Protein AF-A0A424P0M4-F1 (afdb_monomer)

Structure (mmCIF, N/CA/C/O backbone):
data_AF-A0A424P0M4-F1
#
_entry.id   AF-A0A424P0M4-F1
#
loop_
_atom_site.group_PDB
_atom_site.id
_atom_site.type_symbol
_atom_site.label_atom_id
_atom_site.label_alt_id
_atom_site.label_comp_id
_atom_site.label_asym_id
_atom_site.label_entity_id
_atom_site.label_seq_id
_atom_site.pdbx_PDB_ins_code
_atom_site.Cartn_x
_atom_site.Cartn_y
_atom_site.Cartn_z
_atom_site.occupancy
_atom_site.B_iso_or_equiv
_atom_site.auth_seq_id
_atom_site.auth_comp_id
_atom_site.auth_asym_id
_atom_site.auth_atom_id
_atom_site.pdbx_PDB_model_num
ATOM 1 N N . THR A 1 1 ? 10.602 -5.044 -0.918 1.00 67.25 1 THR A N 1
ATOM 2 C CA . THR A 1 1 ? 9.310 -4.548 -0.393 1.00 67.25 1 THR A CA 1
ATOM 3 C C . THR A 1 1 ? 8.123 -5.465 -0.683 1.00 67.25 1 THR A C 1
ATOM 5 O O . THR A 1 1 ? 7.245 -5.534 0.163 1.00 67.25 1 THR A O 1
ATOM 8 N N . LEU A 1 2 ? 8.081 -6.213 -1.799 1.00 72.50 2 LEU A N 1
ATOM 9 C CA . LEU A 1 2 ? 6.924 -7.051 -2.182 1.00 72.50 2 LEU A CA 1
ATOM 10 C C . LEU A 1 2 ? 6.450 -8.069 -1.126 1.00 72.50 2 LEU A C 1
ATOM 12 O O . LEU A 1 2 ? 5.259 -8.130 -0.852 1.00 72.50 2 LEU A O 1
ATOM 16 N N . ILE A 1 3 ? 7.351 -8.829 -0.490 1.00 80.88 3 ILE A N 1
ATOM 17 C CA . ILE A 1 3 ? 6.968 -9.771 0.586 1.00 80.88 3 ILE A CA 1
ATOM 18 C C . ILE A 1 3 ? 6.307 -9.023 1.752 1.00 80.88 3 ILE A C 1
ATOM 20 O O . ILE A 1 3 ? 5.265 -9.434 2.254 1.00 80.88 3 ILE A O 1
ATOM 24 N N . LEU A 1 4 ? 6.888 -7.884 2.137 1.00 79.31 4 LEU A N 1
ATOM 25 C CA . LEU A 1 4 ? 6.351 -7.014 3.181 1.00 79.31 4 LEU A CA 1
ATOM 26 C C . LEU A 1 4 ? 4.959 -6.483 2.809 1.00 79.31 4 LEU A C 1
ATOM 28 O O . LEU A 1 4 ? 4.098 -6.388 3.673 1.00 79.31 4 LEU A O 1
ATOM 32 N N . ALA A 1 5 ? 4.723 -6.207 1.523 1.00 78.31 5 ALA A N 1
ATOM 33 C CA . ALA A 1 5 ? 3.423 -5.804 0.994 1.00 78.31 5 ALA A CA 1
ATOM 34 C C . ALA A 1 5 ? 2.366 -6.903 1.159 1.00 78.31 5 ALA A C 1
ATOM 36 O O . ALA A 1 5 ? 1.249 -6.628 1.583 1.00 78.31 5 ALA A O 1
ATOM 37 N N . VAL A 1 6 ? 2.718 -8.156 0.854 1.00 81.44 6 VAL A N 1
ATOM 38 C CA . VAL A 1 6 ? 1.803 -9.299 1.007 1.00 81.44 6 VAL A CA 1
ATOM 39 C C . VAL A 1 6 ? 1.456 -9.513 2.479 1.00 81.44 6 VAL A C 1
ATOM 41 O O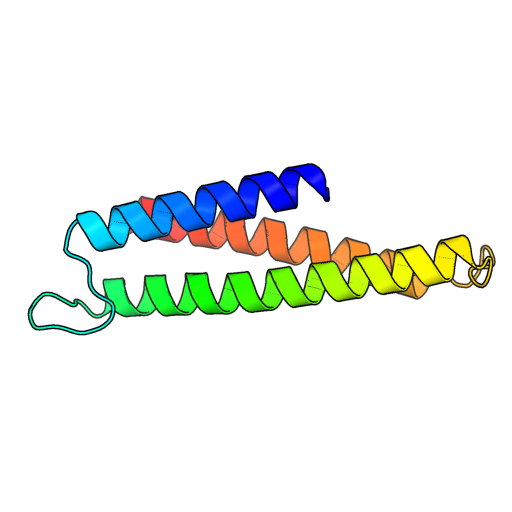 . VAL A 1 6 ? 0.283 -9.651 2.818 1.00 81.44 6 VAL A O 1
ATOM 44 N N . ILE A 1 7 ? 2.460 -9.474 3.362 1.00 87.38 7 ILE A N 1
ATOM 45 C CA . ILE A 1 7 ? 2.251 -9.552 4.816 1.00 87.38 7 ILE A CA 1
ATOM 46 C C . ILE A 1 7 ? 1.337 -8.415 5.280 1.00 87.38 7 ILE A C 1
ATOM 48 O O . ILE A 1 7 ? 0.384 -8.649 6.019 1.00 87.38 7 ILE A O 1
ATOM 52 N N . PHE A 1 8 ? 1.588 -7.197 4.804 1.00 83.69 8 PHE A N 1
ATOM 53 C CA . PHE A 1 8 ? 0.789 -6.024 5.126 1.00 83.69 8 PHE A CA 1
ATOM 54 C C . PHE A 1 8 ? -0.681 -6.179 4.712 1.00 83.69 8 PHE A C 1
ATOM 56 O O . PHE A 1 8 ? -1.566 -5.888 5.512 1.00 83.69 8 PHE A O 1
ATOM 63 N N . ILE A 1 9 ? -0.962 -6.714 3.519 1.00 83.25 9 ILE A N 1
ATOM 64 C CA . ILE A 1 9 ? -2.336 -6.993 3.068 1.00 83.25 9 ILE A CA 1
ATOM 65 C C . ILE A 1 9 ? -3.024 -7.999 3.997 1.00 83.25 9 ILE A C 1
ATOM 67 O O . ILE A 1 9 ? -4.170 -7.784 4.386 1.00 83.25 9 ILE A O 1
ATOM 71 N N . ILE A 1 10 ? -2.335 -9.076 4.387 1.00 86.19 10 ILE A N 1
ATOM 72 C CA . ILE A 1 10 ? -2.892 -10.092 5.296 1.00 86.19 10 ILE A CA 1
ATOM 73 C C . ILE A 1 10 ? -3.216 -9.479 6.663 1.00 86.19 10 ILE A C 1
ATOM 75 O O . ILE A 1 10 ? -4.307 -9.698 7.192 1.00 86.19 10 ILE A O 1
ATOM 79 N N . LEU A 1 11 ? -2.294 -8.686 7.217 1.00 85.19 11 LEU A N 1
ATOM 80 C CA . LEU A 1 11 ? -2.512 -7.968 8.474 1.00 85.19 11 LEU A CA 1
ATOM 81 C C . LEU A 1 11 ? -3.701 -7.012 8.365 1.00 85.19 11 LEU A C 1
ATOM 83 O O . LEU A 1 11 ? -4.527 -6.972 9.275 1.00 85.19 11 LEU A O 1
ATOM 87 N N . GLN A 1 12 ? -3.840 -6.315 7.235 1.00 82.44 12 GLN A N 1
ATOM 88 C CA . GLN A 1 12 ? -4.941 -5.386 7.021 1.00 82.44 12 GLN A CA 1
ATOM 89 C C . GLN A 1 12 ? -6.296 -6.091 6.951 1.00 82.44 12 GLN A C 1
ATOM 91 O O . GLN A 1 12 ? -7.259 -5.647 7.571 1.00 82.44 12 GLN A O 1
ATOM 96 N N . LEU A 1 13 ? -6.366 -7.231 6.257 1.00 82.25 13 LEU A N 1
ATOM 97 C CA . LEU A 1 13 ? -7.573 -8.058 6.208 1.00 82.25 13 LEU A CA 1
ATOM 98 C C . LEU A 1 13 ? -7.945 -8.604 7.592 1.00 82.25 13 LEU A C 1
ATOM 100 O O . LEU A 1 13 ? -9.127 -8.663 7.927 1.00 82.25 13 LEU A O 1
ATOM 104 N N . ASN A 1 14 ? -6.958 -8.987 8.405 1.00 83.50 14 ASN A N 1
ATOM 105 C CA . ASN A 1 14 ? -7.202 -9.438 9.775 1.00 83.50 14 ASN A CA 1
ATOM 106 C C . ASN A 1 14 ? -7.693 -8.300 10.679 1.00 83.50 14 ASN A C 1
ATOM 108 O O . ASN A 1 14 ? -8.682 -8.492 11.382 1.00 83.50 14 ASN A O 1
ATOM 112 N N . GLY A 1 15 ? -7.069 -7.119 10.621 1.00 77.69 15 GLY A N 1
ATOM 113 C CA . GLY A 1 15 ? -7.523 -5.942 11.369 1.00 77.69 15 GLY A CA 1
ATOM 114 C C . GLY A 1 15 ? -8.952 -5.550 10.996 1.00 77.69 15 GLY A C 1
ATOM 115 O O . GLY A 1 15 ? -9.785 -5.313 11.865 1.00 77.69 15 GLY A O 1
ATOM 116 N N . PHE A 1 16 ? -9.284 -5.607 9.707 1.00 76.62 16 PHE A N 1
ATOM 117 C CA . PHE A 1 16 ? -10.634 -5.337 9.220 1.00 76.62 16 PHE A CA 1
ATOM 118 C C . PHE A 1 16 ? 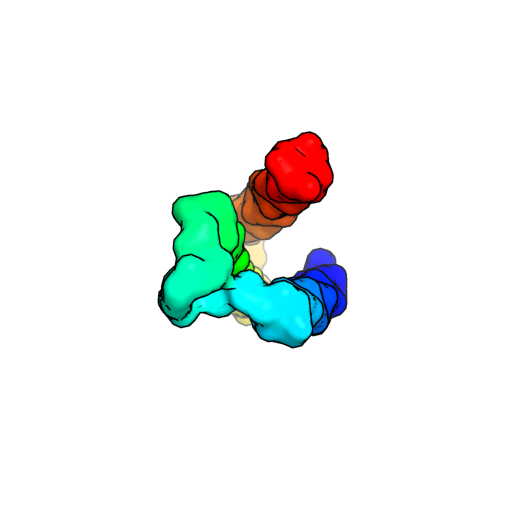-11.669 -6.341 9.736 1.00 76.62 16 PHE A C 1
ATOM 120 O O . PHE A 1 16 ? -12.746 -5.954 10.185 1.00 76.62 16 PHE A O 1
ATOM 127 N N . LYS A 1 17 ? -11.329 -7.638 9.739 1.00 75.81 17 LYS A N 1
ATOM 128 C CA . LYS A 1 17 ? -12.173 -8.675 10.352 1.00 75.81 17 LYS A CA 1
ATOM 129 C C . LYS A 1 17 ? -12.376 -8.423 11.840 1.00 75.81 17 LYS A C 1
ATOM 131 O O . LYS A 1 17 ? -13.474 -8.642 12.334 1.00 75.81 17 LYS A O 1
ATOM 136 N N . GLN A 1 18 ? -11.341 -7.968 12.541 1.00 75.75 18 GLN A N 1
ATOM 137 C CA . GLN A 1 18 ? -11.401 -7.686 13.971 1.00 75.75 18 GLN A CA 1
ATOM 138 C C . GLN A 1 18 ? -12.325 -6.497 14.273 1.00 75.75 18 GLN A C 1
ATOM 140 O O . GLN A 1 18 ? -13.145 -6.603 15.179 1.00 75.75 18 GLN A O 1
ATOM 145 N N . ILE A 1 19 ? -12.271 -5.436 13.458 1.00 72.00 19 ILE A N 1
ATOM 146 C CA . ILE A 1 19 ? -13.188 -4.284 13.531 1.00 72.00 19 ILE A CA 1
ATOM 147 C C . ILE A 1 19 ? -14.640 -4.736 13.301 1.00 72.00 19 ILE A C 1
ATOM 149 O O . ILE A 1 19 ? -15.519 -4.414 14.097 1.00 72.00 19 ILE A O 1
ATOM 153 N N . ILE A 1 20 ? -14.891 -5.559 12.276 1.00 71.88 20 ILE A N 1
ATOM 154 C CA . ILE A 1 20 ? -16.233 -6.106 12.007 1.00 71.88 20 ILE A CA 1
ATOM 155 C C . ILE A 1 20 ? -16.726 -6.966 13.184 1.00 71.88 20 ILE A C 1
ATOM 157 O O . ILE A 1 20 ? -17.874 -6.833 13.603 1.00 71.88 20 ILE A O 1
ATOM 161 N N . ASN A 1 21 ? -15.862 -7.813 13.758 1.00 70.88 21 ASN A N 1
ATOM 162 C CA . ASN A 1 21 ? -16.215 -8.672 14.896 1.00 70.88 21 ASN A CA 1
ATOM 163 C C . ASN A 1 21 ? -16.501 -7.885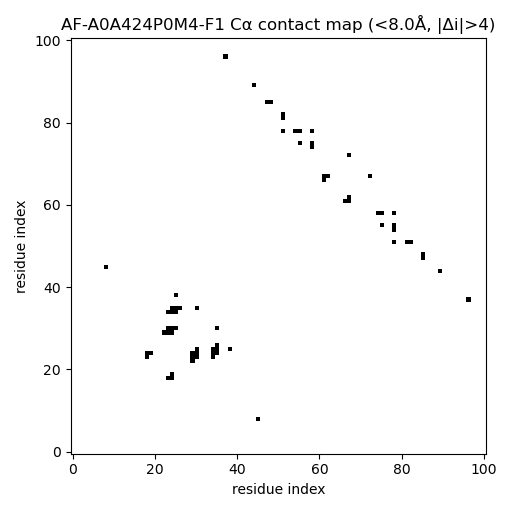 16.186 1.00 70.88 21 ASN A C 1
ATOM 165 O O . ASN A 1 21 ? -17.192 -8.389 17.066 1.00 70.88 21 ASN A O 1
ATOM 169 N N . GLN A 1 22 ? -15.968 -6.669 16.311 1.00 67.62 22 GLN A N 1
ATOM 170 C CA . GLN A 1 22 ? -16.218 -5.766 17.437 1.00 67.62 22 GLN A CA 1
ATOM 171 C C . GLN A 1 22 ? -17.538 -4.984 17.303 1.00 67.62 22 GLN A C 1
ATOM 173 O O . GLN A 1 22 ? -17.853 -4.187 18.179 1.00 67.62 22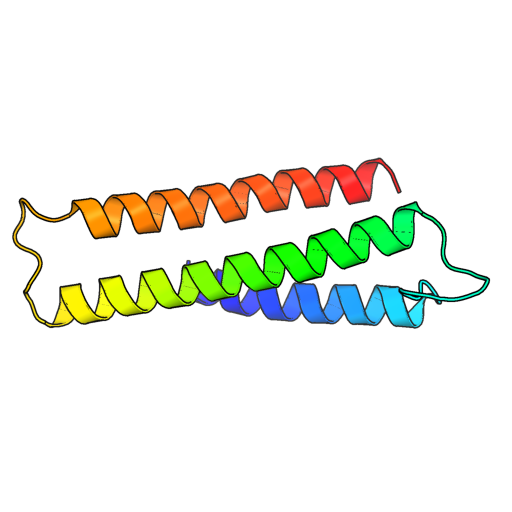 GLN A O 1
ATOM 178 N N . GLY A 1 23 ? -18.324 -5.207 16.241 1.00 63.84 23 GLY A N 1
ATOM 179 C CA . GLY A 1 23 ? -19.606 -4.523 16.023 1.00 63.84 23 GLY A CA 1
ATOM 180 C C . GLY A 1 23 ? -19.477 -3.132 15.392 1.00 63.84 23 GLY A C 1
ATOM 181 O O . GLY A 1 23 ? -20.474 -2.435 15.212 1.00 63.84 23 GLY A O 1
ATOM 182 N N . TYR A 1 24 ? -18.263 -2.738 15.002 1.00 63.16 24 TYR A N 1
ATOM 183 C CA . TYR A 1 24 ? -17.970 -1.489 14.309 1.00 63.16 24 TYR A CA 1
ATOM 184 C C . TYR A 1 24 ? -18.290 -1.617 12.815 1.00 63.16 24 TYR A C 1
ATOM 186 O O . TYR A 1 24 ? -17.418 -1.840 11.973 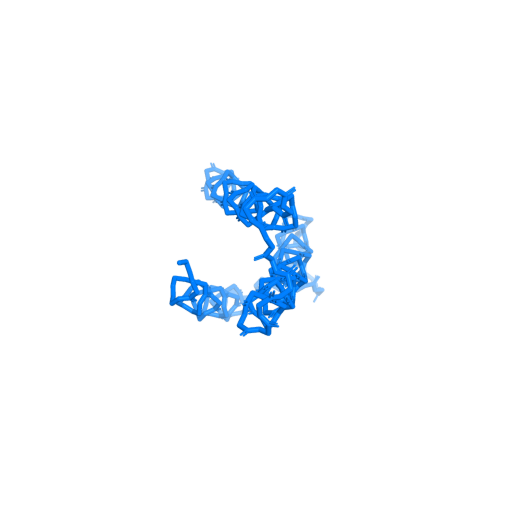1.00 63.16 24 TYR A O 1
ATOM 194 N N . TYR A 1 25 ? -19.577 -1.515 12.484 1.00 60.31 25 TYR A N 1
ATOM 195 C CA . TYR A 1 25 ? -20.058 -1.625 11.109 1.00 60.31 25 TYR A CA 1
ATOM 196 C C . TYR A 1 25 ? -19.836 -0.337 10.304 1.00 60.31 25 TYR A C 1
ATOM 198 O O . TYR A 1 25 ? -19.900 0.773 10.830 1.00 60.31 25 TYR A O 1
ATOM 206 N N . PHE A 1 26 ? -19.628 -0.496 8.992 1.00 50.97 26 PHE A N 1
ATOM 207 C CA . PHE A 1 26 ? -19.531 0.611 8.030 1.00 50.97 26 PHE A CA 1
ATOM 208 C C . PHE A 1 26 ? -20.807 1.470 7.995 1.00 50.97 26 PHE A C 1
ATOM 210 O O . PHE A 1 26 ? -20.730 2.681 7.784 1.00 50.97 26 PHE A O 1
ATOM 217 N N . THR A 1 27 ? -21.960 0.834 8.228 1.00 44.75 27 THR A N 1
ATOM 218 C CA . THR A 1 27 ? -23.300 1.426 8.292 1.00 44.75 27 THR A CA 1
ATOM 219 C C . THR A 1 27 ? -24.152 0.685 9.336 1.00 44.75 27 THR A C 1
ATOM 221 O O . THR A 1 27 ? -24.189 -0.545 9.347 1.00 44.75 27 THR A O 1
ATOM 224 N N . GLY A 1 28 ? -24.839 1.412 10.227 1.00 49.66 28 GLY A N 1
ATOM 225 C CA . GLY A 1 28 ? -25.761 0.835 11.218 1.00 49.66 28 GLY A CA 1
ATOM 226 C C . GLY A 1 28 ? -26.005 1.749 12.432 1.00 49.66 28 GLY A C 1
ATOM 227 O O . GLY A 1 28 ? -25.337 2.769 12.559 1.00 49.66 28 GLY A O 1
ATOM 228 N N . PRO A 1 29 ? -26.931 1.403 13.347 1.00 49.06 29 PRO A N 1
ATOM 229 C CA . PRO A 1 29 ? -27.235 2.210 14.541 1.00 49.06 29 PRO A CA 1
ATOM 230 C C . PRO A 1 29 ? -26.037 2.414 15.487 1.00 49.06 29 PRO A C 1
ATOM 232 O O . PRO A 1 29 ? -26.003 3.387 16.231 1.00 49.06 29 PRO A O 1
ATOM 235 N N . GLU A 1 30 ? -25.050 1.517 15.420 1.00 54.34 30 GLU A N 1
ATOM 236 C CA . GLU A 1 30 ? -23.803 1.523 16.200 1.00 54.34 30 GLU A CA 1
ATOM 237 C C . GLU A 1 30 ? -22.634 2.221 15.459 1.00 54.34 30 GLU A C 1
ATOM 239 O O . GLU A 1 30 ? -21.514 2.278 15.966 1.00 54.34 30 GLU A O 1
ATOM 244 N N . SER A 1 31 ? -22.839 2.735 14.233 1.00 51.47 31 SER A N 1
ATOM 245 C CA . SER A 1 31 ? -21.755 3.355 13.456 1.00 51.47 31 SER A CA 1
ATOM 246 C C . SER A 1 31 ? -21.535 4.807 13.882 1.00 51.47 31 SER A C 1
ATOM 248 O O . SER A 1 31 ? -22.362 5.679 13.609 1.00 51.47 31 SER A O 1
ATOM 250 N N . SER A 1 32 ? -20.394 5.084 14.513 1.00 62.12 32 SER A N 1
ATOM 251 C CA . SER A 1 32 ? -19.941 6.453 14.772 1.00 62.12 32 SER A CA 1
ATOM 252 C C . SER A 1 32 ? -19.226 7.036 13.544 1.00 62.12 32 SER A C 1
ATOM 254 O O . SER A 1 32 ? -18.667 6.302 12.728 1.00 62.12 32 SER A O 1
ATOM 256 N N . ILE A 1 33 ? -19.191 8.367 13.426 1.00 65.69 33 ILE A N 1
ATOM 257 C CA . ILE A 1 33 ? -18.490 9.087 12.341 1.00 65.69 33 ILE A CA 1
ATOM 258 C C . ILE A 1 33 ? -17.022 8.634 12.224 1.00 65.69 33 ILE A C 1
ATOM 260 O O . ILE A 1 33 ? -16.497 8.485 11.119 1.00 65.69 33 ILE A O 1
ATOM 264 N N . SER A 1 34 ? -16.383 8.340 13.358 1.00 68.56 34 SER A N 1
ATOM 265 C CA . SER A 1 34 ? -15.008 7.837 13.429 1.00 68.56 34 SER A CA 1
ATOM 266 C C . SER A 1 34 ? -14.845 6.473 12.750 1.00 68.56 34 SER A C 1
ATOM 268 O O . SER A 1 34 ? -13.870 6.245 12.035 1.00 68.56 34 SER A O 1
ATOM 270 N N . THR A 1 35 ? -15.820 5.578 12.908 1.00 69.88 35 THR A N 1
ATOM 271 C CA . THR A 1 35 ? -15.782 4.213 12.369 1.00 69.88 35 THR A CA 1
ATOM 272 C C . THR A 1 35 ? -15.875 4.198 10.840 1.00 69.88 35 THR A C 1
ATOM 274 O O . THR A 1 35 ? -15.109 3.503 10.169 1.00 69.88 35 THR A O 1
ATOM 277 N N . SER A 1 36 ? -16.758 5.021 10.267 1.00 74.81 36 SER A N 1
ATOM 278 C CA . SER A 1 36 ? -16.870 5.176 8.811 1.00 74.81 36 SER A CA 1
ATOM 279 C C . SER A 1 36 ? -15.614 5.811 8.203 1.00 74.81 36 SER A C 1
ATOM 281 O O . SER A 1 36 ? -15.190 5.405 7.119 1.00 74.81 36 SER A O 1
ATOM 283 N N . PHE A 1 37 ? -14.976 6.754 8.909 1.00 79.06 37 PHE A N 1
ATOM 284 C CA . PHE A 1 37 ? -13.729 7.381 8.459 1.00 79.06 37 PHE A CA 1
ATOM 285 C C . PHE A 1 37 ? -12.570 6.375 8.382 1.00 79.06 37 PHE A C 1
ATOM 287 O O . PHE A 1 37 ? -11.856 6.344 7.379 1.00 79.06 37 PHE A O 1
ATOM 294 N N . ILE A 1 38 ? -12.433 5.497 9.386 1.00 78.25 38 ILE A N 1
ATOM 295 C CA . ILE A 1 38 ? -11.450 4.397 9.390 1.00 78.25 38 ILE A CA 1
ATOM 296 C C . ILE A 1 38 ? -11.647 3.494 8.170 1.00 78.25 38 ILE A C 1
ATOM 298 O O . ILE A 1 38 ? -10.691 3.160 7.471 1.00 78.25 38 ILE A O 1
ATOM 302 N N . TYR A 1 39 ? -12.890 3.123 7.880 1.00 78.56 39 TYR A N 1
ATOM 303 C CA . TYR A 1 39 ? -13.198 2.197 6.796 1.00 78.56 39 TYR A CA 1
ATOM 304 C C . TYR A 1 39 ? -12.897 2.800 5.415 1.00 78.56 39 TYR A C 1
ATOM 306 O O . TYR A 1 39 ? -12.282 2.139 4.577 1.00 78.56 39 TYR A O 1
ATOM 314 N N . ILE A 1 40 ? -13.264 4.071 5.190 1.00 83.44 40 ILE A N 1
ATOM 315 C CA . ILE A 1 40 ? -12.915 4.805 3.962 1.00 83.44 40 ILE A CA 1
ATOM 316 C C . ILE A 1 40 ? -11.395 4.878 3.809 1.00 83.44 40 ILE A C 1
ATOM 318 O O . ILE A 1 40 ? -10.883 4.591 2.728 1.00 83.44 40 ILE A O 1
ATOM 322 N N . LEU A 1 41 ? -10.672 5.210 4.883 1.00 83.81 41 LEU A N 1
ATOM 323 C CA . LEU A 1 41 ? -9.210 5.270 4.879 1.00 83.81 41 LEU A CA 1
ATOM 324 C C . LEU A 1 41 ? -8.577 3.931 4.489 1.00 83.81 41 LEU A C 1
ATOM 326 O O . LEU A 1 41 ? -7.708 3.899 3.619 1.00 83.81 41 LEU A O 1
ATOM 330 N N . VAL A 1 42 ? -9.025 2.827 5.094 1.00 82.31 42 VAL A N 1
ATOM 331 C CA . VAL A 1 42 ? -8.499 1.481 4.812 1.00 82.31 42 VAL A CA 1
ATOM 332 C C . VAL A 1 42 ? -8.789 1.065 3.367 1.00 82.31 42 VAL A C 1
ATOM 334 O O . VAL A 1 42 ? -7.885 0.585 2.680 1.00 82.31 42 VAL A O 1
ATOM 337 N N . VAL A 1 43 ? -10.014 1.278 2.872 1.00 83.19 43 VAL A N 1
ATOM 338 C CA . VAL A 1 43 ? -10.393 0.934 1.488 1.00 83.19 43 VAL A CA 1
ATOM 339 C C . VAL A 1 43 ? -9.615 1.779 0.477 1.00 83.19 43 VAL A C 1
ATOM 341 O O . VAL A 1 43 ? -9.059 1.235 -0.480 1.00 83.19 43 VAL A O 1
ATOM 344 N N . LEU A 1 44 ? -9.523 3.094 0.699 1.00 87.88 44 LEU A N 1
ATOM 345 C CA . LEU A 1 44 ? -8.755 4.000 -0.154 1.00 87.88 44 LEU A CA 1
ATOM 346 C C . LEU A 1 44 ? -7.276 3.596 -0.178 1.00 87.88 44 LEU A C 1
ATOM 348 O O . LEU A 1 44 ? -6.658 3.568 -1.244 1.00 87.88 44 LEU A O 1
ATOM 352 N N . HIS A 1 45 ? -6.710 3.250 0.977 1.00 86.25 45 HIS A N 1
ATOM 353 C CA . HIS A 1 45 ? -5.325 2.816 1.072 1.00 86.25 45 HIS A CA 1
ATOM 354 C C . HIS A 1 45 ? -5.078 1.492 0.338 1.00 86.25 45 HIS A C 1
ATOM 356 O O . HIS A 1 45 ? -4.110 1.391 -0.415 1.00 86.25 45 HIS A O 1
ATOM 362 N N . LEU A 1 46 ? -5.973 0.507 0.474 1.00 85.62 46 LEU A N 1
ATOM 363 C CA . LEU A 1 46 ? -5.899 -0.743 -0.291 1.00 85.62 46 LEU A CA 1
ATOM 364 C C . LEU A 1 46 ? -5.948 -0.487 -1.805 1.00 85.62 46 LEU A C 1
ATOM 366 O O . LEU A 1 46 ? -5.170 -1.087 -2.546 1.00 85.62 46 LEU A O 1
ATOM 370 N N . ALA A 1 47 ? -6.792 0.440 -2.267 1.00 88.25 47 ALA A N 1
ATOM 371 C CA . ALA A 1 47 ? -6.840 0.825 -3.678 1.00 88.25 47 ALA A CA 1
ATOM 372 C C . ALA A 1 47 ? -5.508 1.438 -4.162 1.00 88.25 47 ALA A C 1
ATOM 374 O O . ALA A 1 47 ? -5.010 1.075 -5.230 1.00 88.25 47 ALA A O 1
ATOM 375 N N . HIS A 1 48 ? -4.886 2.312 -3.362 1.00 88.19 48 HIS A N 1
ATOM 376 C CA . HIS A 1 48 ? -3.572 2.886 -3.681 1.00 88.19 48 HIS A CA 1
ATOM 377 C C . HIS A 1 48 ? -2.460 1.833 -3.672 1.00 88.19 48 HIS A C 1
ATOM 379 O O . HIS A 1 48 ? -1.601 1.845 -4.554 1.00 88.19 48 HIS A O 1
ATOM 385 N N . LEU A 1 49 ? -2.496 0.897 -2.720 1.00 86.94 49 LEU A N 1
ATOM 386 C CA . LEU A 1 49 ? -1.549 -0.212 -2.636 1.00 86.94 49 LEU A CA 1
ATOM 387 C C . LEU A 1 49 ? -1.623 -1.100 -3.886 1.00 86.94 49 LEU A C 1
ATOM 389 O O . LEU A 1 49 ? -0.588 -1.412 -4.472 1.00 86.94 49 LEU A O 1
ATOM 393 N N . LEU A 1 50 ? -2.832 -1.450 -4.339 1.00 87.19 50 LEU A N 1
ATOM 394 C CA . LEU A 1 50 ? -3.036 -2.203 -5.582 1.00 87.19 50 LEU A CA 1
ATOM 395 C C . LEU A 1 50 ? -2.473 -1.454 -6.796 1.00 87.19 50 LEU A C 1
ATOM 397 O O . LEU A 1 50 ? -1.760 -2.051 -7.603 1.00 87.19 50 LEU A O 1
ATOM 401 N N . SER A 1 51 ? -2.721 -0.145 -6.891 1.00 86.25 51 SER A N 1
ATOM 402 C CA . SER A 1 51 ? -2.158 0.697 -7.955 1.00 86.25 51 SER A CA 1
ATOM 403 C C . SER A 1 51 ? -0.620 0.716 -7.918 1.00 86.25 51 SER A C 1
ATOM 405 O O . SER A 1 51 ? 0.034 0.543 -8.946 1.00 86.25 51 SER A O 1
ATOM 407 N N . GLY A 1 52 ? -0.023 0.804 -6.723 1.00 85.44 52 GLY A N 1
ATOM 408 C CA . GLY A 1 52 ? 1.428 0.721 -6.532 1.00 85.44 52 GLY A CA 1
ATOM 409 C C . GLY A 1 52 ? 2.026 -0.618 -6.958 1.00 85.44 52 GLY A C 1
ATOM 410 O O . GLY A 1 52 ? 3.084 -0.646 -7.586 1.00 85.44 52 GLY A O 1
ATOM 411 N N . ILE A 1 53 ? 1.336 -1.729 -6.678 1.00 83.75 53 ILE A N 1
ATOM 412 C CA . ILE A 1 53 ? 1.766 -3.066 -7.111 1.00 83.75 53 ILE A CA 1
ATOM 413 C C . ILE A 1 53 ? 1.750 -3.153 -8.641 1.00 83.75 53 ILE A C 1
ATOM 415 O O . ILE A 1 53 ? 2.709 -3.653 -9.225 1.00 83.75 53 ILE A O 1
ATOM 419 N N . ILE A 1 54 ? 0.709 -2.629 -9.299 1.00 86.50 54 ILE A N 1
ATOM 420 C CA . ILE A 1 54 ? 0.617 -2.607 -10.767 1.00 86.50 54 ILE A CA 1
ATOM 421 C C . ILE A 1 54 ? 1.793 -1.827 -11.365 1.00 86.50 54 ILE A C 1
ATOM 423 O O . ILE A 1 54 ? 2.462 -2.330 -12.269 1.00 86.50 54 ILE A O 1
ATOM 427 N N . VAL A 1 55 ? 2.096 -0.637 -10.835 1.00 84.50 55 VAL A N 1
ATOM 428 C CA . VAL A 1 55 ? 3.229 0.181 -11.299 1.00 84.50 55 VAL A CA 1
ATOM 429 C C . VAL A 1 55 ? 4.558 -0.557 -11.111 1.00 84.50 55 VAL A C 1
ATOM 431 O O . VAL A 1 55 ? 5.351 -0.616 -12.051 1.00 84.50 55 VAL A O 1
ATOM 434 N N . LEU A 1 56 ? 4.785 -1.184 -9.951 1.00 82.12 56 LEU A N 1
ATOM 435 C CA . LEU A 1 56 ? 5.994 -1.978 -9.704 1.00 82.12 56 LEU A CA 1
ATOM 436 C C . LEU A 1 56 ? 6.130 -3.152 -10.680 1.00 82.12 56 LEU A C 1
ATOM 438 O O . LEU A 1 56 ? 7.221 -3.384 -11.198 1.00 82.12 56 LEU A O 1
ATOM 442 N N . VAL A 1 57 ? 5.042 -3.872 -10.965 1.00 82.56 57 VAL A N 1
ATOM 443 C CA . VAL A 1 57 ? 5.046 -4.983 -11.930 1.00 82.56 57 VAL A CA 1
ATOM 444 C C . VAL A 1 57 ? 5.356 -4.478 -13.341 1.00 82.56 57 VAL A C 1
ATOM 446 O O . VAL A 1 57 ? 6.182 -5.076 -14.027 1.00 82.56 57 VAL A O 1
ATOM 449 N N . VAL A 1 58 ? 4.762 -3.360 -13.771 1.00 82.75 58 VAL A N 1
ATOM 450 C CA . VAL A 1 58 ? 5.024 -2.767 -15.095 1.00 82.75 58 VAL A CA 1
ATOM 451 C C . VAL A 1 58 ? 6.484 -2.329 -15.231 1.00 82.75 58 VAL A C 1
ATOM 453 O O . VAL A 1 58 ? 7.124 -2.629 -16.242 1.00 82.75 58 VAL A O 1
ATOM 456 N N . VAL A 1 59 ? 7.036 -1.659 -14.215 1.00 80.31 59 VAL A N 1
ATOM 457 C CA . VAL A 1 59 ? 8.450 -1.250 -14.183 1.00 80.31 59 VAL A CA 1
ATOM 458 C C . VAL A 1 59 ? 9.368 -2.473 -14.194 1.00 80.31 59 VAL A C 1
ATOM 460 O O . VAL A 1 59 ? 10.336 -2.500 -14.954 1.00 80.31 59 VAL A O 1
ATOM 463 N N . LEU A 1 60 ? 9.042 -3.515 -13.424 1.00 77.88 60 LEU A N 1
ATOM 464 C CA . LEU A 1 60 ? 9.804 -4.763 -13.382 1.00 77.88 60 LEU A CA 1
ATOM 465 C C . LEU A 1 60 ? 9.811 -5.471 -14.744 1.00 77.88 60 LEU A C 1
ATOM 467 O O . LEU A 1 60 ? 10.878 -5.831 -15.234 1.00 77.88 60 LEU A O 1
ATOM 471 N N . VAL A 1 61 ? 8.654 -5.620 -15.396 1.00 78.94 61 VAL A N 1
ATOM 472 C CA . VAL A 1 61 ? 8.545 -6.238 -16.731 1.00 78.94 61 VAL A CA 1
ATOM 473 C C . VAL A 1 61 ? 9.312 -5.428 -17.778 1.00 78.94 61 VAL A C 1
ATOM 475 O O . VAL A 1 61 ? 10.040 -5.993 -18.596 1.00 78.94 61 VAL A O 1
ATOM 478 N N . ASN A 1 62 ? 9.204 -4.098 -17.745 1.00 75.94 62 ASN A N 1
ATOM 479 C CA . ASN A 1 62 ? 9.960 -3.238 -18.654 1.00 75.94 62 ASN A CA 1
ATOM 480 C C . ASN A 1 62 ? 11.480 -3.313 -18.390 1.00 75.94 62 ASN A C 1
ATOM 482 O O . ASN A 1 62 ? 12.261 -3.234 -19.344 1.00 75.94 62 ASN A O 1
ATOM 486 N N . SER A 1 63 ? 11.897 -3.508 -17.131 1.00 73.62 63 SER A N 1
ATOM 487 C CA . SER A 1 63 ? 13.293 -3.729 -16.717 1.00 73.62 63 SER A CA 1
ATOM 488 C C . SER A 1 63 ? 13.836 -5.055 -17.245 1.00 73.62 63 SER A C 1
ATOM 490 O O . SER A 1 63 ? 14.878 -5.080 -17.904 1.00 73.62 63 SER A O 1
ATOM 492 N N . LEU A 1 64 ? 13.071 -6.140 -17.091 1.00 72.12 64 LEU A N 1
ATOM 493 C CA . LEU A 1 64 ? 13.419 -7.468 -17.605 1.00 72.12 64 LEU A CA 1
ATOM 494 C C . LEU A 1 64 ? 13.524 -7.503 -19.139 1.00 72.12 64 LEU A C 1
ATOM 496 O O . LEU A 1 64 ? 14.408 -8.162 -19.681 1.00 72.12 64 LEU A O 1
ATOM 500 N N . ASN A 1 65 ? 12.701 -6.721 -19.844 1.00 76.19 65 ASN A N 1
ATOM 501 C CA . ASN A 1 65 ? 12.761 -6.569 -21.303 1.00 76.19 65 ASN A CA 1
ATOM 502 C C . ASN A 1 65 ? 13.937 -5.696 -21.803 1.00 76.19 65 ASN A C 1
ATOM 504 O O . ASN A 1 65 ? 13.952 -5.315 -22.974 1.00 76.19 65 ASN A O 1
ATOM 508 N N . ARG A 1 66 ? 14.911 -5.344 -20.942 1.00 63.81 66 ARG A N 1
ATOM 509 C CA . ARG A 1 66 ? 16.099 -4.515 -21.255 1.00 63.81 66 ARG A CA 1
ATOM 510 C C . ARG A 1 66 ? 15.785 -3.159 -21.911 1.00 63.81 66 ARG A C 1
ATOM 512 O O . ARG A 1 66 ? 16.653 -2.556 -22.538 1.00 63.81 66 ARG A O 1
ATOM 519 N N . LYS A 1 67 ? 14.562 -2.636 -21.748 1.00 58.34 67 LYS A N 1
ATOM 520 C CA . LYS A 1 67 ? 14.194 -1.290 -22.230 1.00 58.34 67 LYS A CA 1
ATOM 521 C C . LYS A 1 67 ? 14.748 -0.169 -21.343 1.00 58.34 67 LYS A C 1
ATOM 523 O O . LYS A 1 67 ? 14.742 0.991 -21.758 1.00 58.34 67 LYS A O 1
ATOM 528 N N . TYR A 1 68 ? 15.244 -0.506 -20.153 1.00 57.94 68 TYR A N 1
ATOM 529 C CA . TYR A 1 68 ? 15.941 0.422 -19.272 1.00 57.94 68 TYR A CA 1
ATOM 530 C C . TYR A 1 68 ? 17.428 0.450 -19.625 1.00 57.94 68 TYR A C 1
ATOM 532 O O . TYR A 1 68 ? 18.182 -0.469 -19.325 1.00 57.94 68 TYR A O 1
ATOM 540 N N . SER A 1 69 ? 17.835 1.526 -20.292 1.00 55.00 69 SER A N 1
ATOM 541 C CA . SER A 1 69 ? 19.236 1.938 -20.359 1.00 55.00 69 SER A CA 1
ATOM 542 C C . SER A 1 69 ? 19.568 2.741 -19.094 1.00 55.00 69 SER A C 1
ATOM 544 O O . SER A 1 69 ? 18.656 3.321 -18.505 1.00 55.00 69 SER A O 1
ATOM 546 N N . ILE A 1 70 ? 20.842 2.822 -18.696 1.00 55.94 70 ILE A N 1
ATOM 547 C CA . ILE A 1 70 ? 21.337 3.552 -17.502 1.00 55.94 70 ILE A CA 1
ATOM 548 C C . ILE A 1 70 ? 20.781 4.989 -17.382 1.00 55.94 70 ILE A C 1
ATOM 550 O O . ILE A 1 70 ? 20.662 5.513 -16.284 1.00 55.94 70 ILE A O 1
ATOM 554 N N . ASN A 1 71 ? 20.353 5.595 -18.494 1.00 57.28 71 ASN A N 1
ATOM 555 C CA . ASN A 1 71 ? 19.771 6.940 -18.560 1.00 57.28 71 ASN A CA 1
ATOM 556 C C . ASN A 1 71 ? 18.228 7.017 -18.471 1.00 57.28 71 ASN A C 1
ATOM 558 O O . ASN A 1 71 ? 17.663 8.099 -18.615 1.00 57.28 71 ASN A O 1
ATOM 562 N N . LYS A 1 72 ? 17.514 5.895 -18.315 1.00 62.56 72 LYS A N 1
ATOM 563 C CA . LYS A 1 72 ? 16.036 5.846 -18.286 1.00 62.56 72 LYS A CA 1
ATOM 564 C C . LYS A 1 72 ? 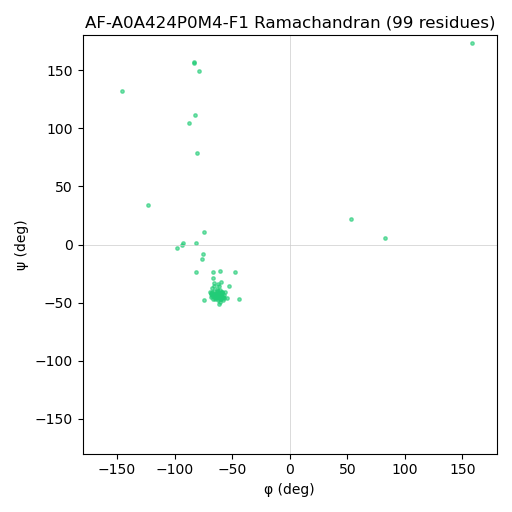15.484 5.222 -17.001 1.00 62.56 72 LYS A C 1
ATOM 566 O O . LYS A 1 72 ? 14.438 4.586 -17.040 1.00 62.56 72 LYS A O 1
ATOM 571 N N . THR A 1 73 ? 16.146 5.417 -15.862 1.00 68.50 73 THR A N 1
ATOM 572 C CA . THR A 1 73 ? 15.688 4.925 -14.545 1.00 68.50 73 THR A CA 1
ATOM 573 C C . THR A 1 73 ? 14.533 5.724 -13.952 1.00 68.50 73 THR A C 1
ATOM 575 O O . THR A 1 73 ? 13.922 5.250 -13.006 1.00 68.50 73 THR A O 1
ATOM 578 N N . LEU A 1 74 ? 14.153 6.863 -14.545 1.00 70.19 74 LEU A N 1
ATOM 579 C CA . LEU A 1 74 ? 13.079 7.737 -14.049 1.00 70.19 74 LEU A CA 1
ATOM 580 C C . LEU A 1 74 ? 11.819 6.978 -13.606 1.00 70.19 74 LEU A C 1
ATOM 582 O O . LEU A 1 74 ? 11.301 7.228 -12.526 1.00 70.19 74 LEU A O 1
ATOM 586 N N . GLY A 1 75 ? 11.336 6.025 -14.413 1.00 74.38 75 GLY A N 1
ATOM 587 C CA . GLY A 1 75 ? 10.146 5.239 -14.066 1.00 74.38 75 GLY A CA 1
ATOM 588 C C . GLY A 1 75 ? 10.335 4.318 -12.854 1.00 74.38 75 GLY A C 1
ATOM 589 O O . GLY A 1 75 ? 9.374 4.052 -12.143 1.00 74.38 75 GLY A O 1
ATOM 590 N N . PHE A 1 76 ? 11.560 3.849 -12.613 1.00 78.56 76 PHE A N 1
ATOM 591 C CA . PHE A 1 76 ? 11.923 3.085 -11.422 1.00 78.56 76 PHE A CA 1
ATOM 592 C C . PHE A 1 76 ? 12.010 3.993 -10.193 1.00 78.56 76 PHE A C 1
ATOM 594 O O . PHE A 1 76 ? 11.357 3.703 -9.196 1.00 78.56 76 PHE A O 1
ATOM 601 N N . ASP A 1 77 ? 12.698 5.131 -10.306 1.00 82.19 77 ASP A N 1
ATOM 602 C CA . ASP A 1 77 ? 12.865 6.095 -9.209 1.00 82.19 77 ASP A CA 1
ATOM 603 C C . ASP A 1 77 ? 11.506 6.657 -8.744 1.00 82.19 77 ASP A C 1
ATOM 605 O O . ASP A 1 77 ? 11.219 6.743 -7.549 1.00 82.19 77 ASP A O 1
ATOM 609 N N . LEU A 1 78 ? 10.615 6.965 -9.694 1.00 82.88 78 LEU A N 1
ATOM 610 C CA . LEU A 1 78 ? 9.235 7.385 -9.424 1.00 82.88 78 LEU A CA 1
ATOM 611 C C . LEU A 1 78 ? 8.418 6.287 -8.731 1.00 82.88 78 LEU A C 1
ATOM 613 O O . LEU A 1 78 ? 7.658 6.583 -7.808 1.00 82.88 78 LEU A O 1
ATOM 617 N N . ALA A 1 79 ? 8.557 5.030 -9.163 1.00 83.75 79 ALA A N 1
ATOM 618 C CA . ALA A 1 79 ? 7.836 3.906 -8.571 1.00 83.75 79 ALA A CA 1
ATOM 619 C C . ALA A 1 79 ? 8.319 3.600 -7.148 1.00 83.75 79 ALA A C 1
ATOM 621 O O . ALA A 1 79 ? 7.497 3.362 -6.262 1.00 83.75 79 ALA A O 1
ATOM 622 N N . GLU A 1 80 ? 9.631 3.648 -6.916 1.00 84.75 80 GLU A N 1
ATOM 623 C CA . GLU A 1 80 ? 10.227 3.509 -5.590 1.00 84.75 80 GLU A CA 1
ATOM 624 C C . GLU A 1 80 ? 9.751 4.636 -4.666 1.00 84.75 80 GLU A C 1
ATOM 626 O O . GLU A 1 80 ? 9.204 4.364 -3.595 1.00 84.75 80 GLU A O 1
ATOM 631 N N . MET A 1 81 ? 9.854 5.894 -5.107 1.00 87.00 81 MET A N 1
ATOM 632 C CA . MET A 1 81 ? 9.394 7.046 -4.331 1.00 87.00 81 MET A CA 1
ATOM 633 C C . MET A 1 81 ? 7.901 6.950 -3.991 1.00 87.00 81 MET A C 1
ATOM 635 O O . MET A 1 81 ? 7.528 7.154 -2.836 1.00 87.00 81 MET A O 1
ATOM 639 N N . PHE A 1 82 ? 7.049 6.588 -4.957 1.00 87.12 82 PHE A N 1
ATOM 640 C CA . PHE A 1 82 ? 5.618 6.373 -4.724 1.00 87.12 82 PHE A CA 1
ATOM 641 C C . PHE A 1 82 ? 5.372 5.274 -3.683 1.00 87.12 82 PHE A C 1
ATOM 643 O O . PHE A 1 82 ? 4.577 5.455 -2.759 1.00 87.12 82 PHE A O 1
ATOM 650 N N . TRP A 1 83 ? 6.079 4.147 -3.802 1.00 86.56 83 TRP A N 1
ATOM 651 C CA . TRP A 1 83 ? 5.936 3.007 -2.902 1.00 86.56 83 TRP A CA 1
ATOM 652 C C . TRP A 1 83 ? 6.342 3.343 -1.460 1.00 86.56 83 TRP A C 1
ATOM 654 O O . TRP A 1 83 ? 5.621 3.018 -0.512 1.00 86.56 83 TRP A O 1
ATOM 664 N N . HIS A 1 84 ? 7.477 4.022 -1.284 1.00 87.75 84 HIS A N 1
ATOM 665 C CA . HIS A 1 84 ? 7.957 4.442 0.031 1.00 87.75 84 HIS A CA 1
ATOM 666 C C . HIS A 1 84 ? 7.083 5.539 0.647 1.00 87.75 84 HIS A C 1
ATOM 668 O O . HIS A 1 84 ? 6.768 5.461 1.836 1.00 87.75 84 HIS A O 1
ATOM 674 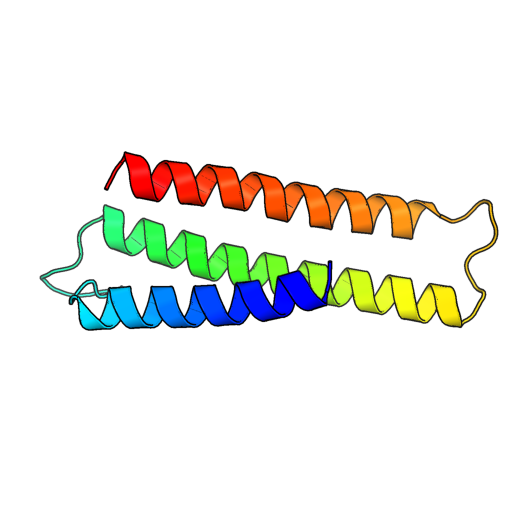N N . PHE A 1 85 ? 6.634 6.513 -0.151 1.00 90.00 85 PHE A N 1
ATOM 675 C CA . PHE A 1 85 ? 5.707 7.552 0.298 1.00 90.00 85 PHE A CA 1
ATOM 676 C C . PHE A 1 85 ? 4.390 6.953 0.802 1.00 90.00 85 PHE A C 1
ATOM 678 O O . PHE A 1 85 ? 3.932 7.303 1.890 1.00 90.00 85 PHE A O 1
ATOM 685 N N . LEU A 1 86 ? 3.819 5.997 0.060 1.00 89.00 86 LEU A N 1
ATOM 686 C CA . LEU A 1 86 ? 2.588 5.309 0.450 1.00 89.00 86 LEU A CA 1
ATOM 687 C C . LEU A 1 86 ? 2.744 4.554 1.781 1.00 89.00 86 LEU A C 1
ATOM 689 O O . LEU A 1 86 ? 1.851 4.616 2.628 1.00 89.00 86 LEU A O 1
ATOM 693 N N . GLY A 1 87 ? 3.876 3.871 1.983 1.00 87.06 87 GLY A N 1
ATOM 694 C CA . GLY A 1 87 ? 4.176 3.173 3.236 1.00 87.06 87 GLY A CA 1
ATOM 695 C C . GLY A 1 87 ? 4.352 4.123 4.426 1.00 87.06 87 GLY A C 1
ATOM 696 O O . GLY A 1 87 ? 3.800 3.878 5.497 1.00 87.06 87 GLY A O 1
ATOM 697 N N . PHE A 1 88 ? 5.074 5.231 4.237 1.00 89.56 88 PHE A N 1
ATOM 698 C CA . PHE A 1 88 ? 5.275 6.240 5.280 1.00 89.56 88 PHE A CA 1
ATOM 699 C C . PHE A 1 88 ? 3.962 6.926 5.679 1.00 89.56 88 PHE A C 1
ATOM 701 O O . PHE A 1 88 ? 3.644 7.012 6.867 1.00 89.56 88 PHE A O 1
ATOM 708 N N . LEU A 1 89 ? 3.169 7.350 4.688 1.00 89.19 89 LEU A N 1
ATOM 709 C CA . LEU A 1 89 ? 1.847 7.935 4.906 1.00 89.19 89 LEU A CA 1
ATOM 710 C C . LEU A 1 89 ? 0.949 6.983 5.703 1.00 89.19 89 LEU A C 1
ATOM 712 O O . LEU A 1 89 ? 0.234 7.416 6.605 1.00 89.19 89 LEU A O 1
ATOM 716 N N . TRP A 1 90 ? 1.008 5.683 5.405 1.00 88.31 90 TRP A N 1
ATOM 717 C CA . TRP A 1 90 ? 0.211 4.699 6.123 1.00 88.31 90 TRP A CA 1
ATOM 718 C C . TRP A 1 90 ? 0.625 4.526 7.580 1.00 88.31 90 TRP A C 1
ATOM 720 O O . TRP A 1 90 ? -0.243 4.485 8.446 1.00 88.31 90 TRP A O 1
ATOM 730 N N . LEU A 1 91 ? 1.927 4.450 7.871 1.00 87.56 91 LEU A N 1
ATOM 731 C CA . LEU A 1 91 ? 2.403 4.369 9.255 1.00 87.56 91 LEU A CA 1
ATOM 732 C C . LEU A 1 91 ? 1.938 5.578 10.072 1.00 87.56 91 LEU A C 1
ATOM 734 O O . LEU A 1 91 ? 1.461 5.406 11.191 1.00 87.56 91 LEU A O 1
ATOM 738 N N . PHE A 1 92 ? 1.996 6.777 9.488 1.00 88.12 92 PHE A N 1
ATOM 739 C CA . PHE A 1 92 ? 1.482 7.990 10.120 1.00 88.12 92 PHE A CA 1
ATOM 740 C C . PHE A 1 92 ? -0.024 7.902 10.414 1.00 88.12 92 PHE A C 1
ATOM 742 O O . PHE A 1 92 ? -0.444 8.149 11.544 1.00 88.12 92 PHE A O 1
ATOM 749 N N . LEU A 1 93 ? -0.835 7.506 9.427 1.00 84.94 93 LEU A N 1
ATOM 750 C CA . LEU A 1 93 ? -2.286 7.362 9.589 1.00 84.94 93 LEU A CA 1
ATOM 751 C C . LEU A 1 93 ? -2.642 6.280 10.612 1.00 84.94 93 LEU A C 1
ATOM 753 O O . LEU A 1 93 ? -3.495 6.500 11.463 1.00 84.94 93 LEU A O 1
ATOM 757 N N . PHE A 1 94 ? -1.971 5.131 10.570 1.00 83.69 94 PHE A N 1
ATOM 758 C CA . PHE A 1 94 ? -2.194 4.038 11.509 1.00 83.69 94 PHE A CA 1
ATOM 759 C C . PHE A 1 94 ? -1.872 4.449 12.950 1.00 83.69 94 PHE A C 1
ATOM 761 O O . PHE A 1 94 ? -2.675 4.208 13.848 1.00 83.69 94 PHE A O 1
ATOM 768 N N . SER A 1 95 ? -0.742 5.130 13.171 1.00 85.25 95 SER A N 1
ATOM 769 C CA . SER A 1 95 ? -0.421 5.707 14.478 1.00 8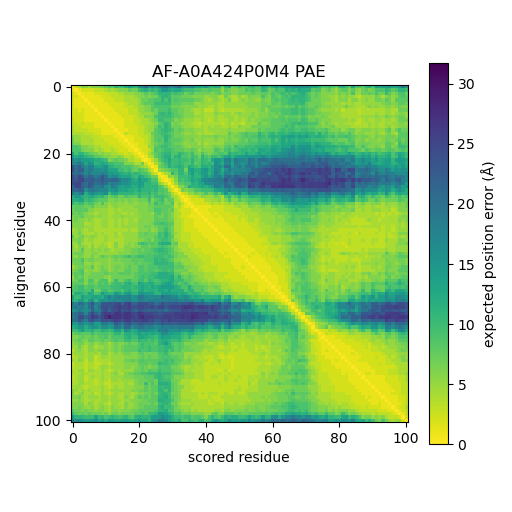5.25 95 SER A CA 1
ATOM 770 C C . SER A 1 95 ? -1.467 6.731 14.910 1.00 85.25 95 SER A C 1
ATOM 772 O O . SER A 1 95 ? -1.924 6.679 16.046 1.00 85.25 95 SER A O 1
ATOM 774 N N . PHE A 1 96 ? -1.890 7.628 14.016 1.00 84.12 96 PHE A N 1
ATOM 775 C CA . PHE A 1 96 ? -2.933 8.607 14.321 1.00 84.12 96 PHE A CA 1
ATOM 776 C C . PHE A 1 96 ? -4.239 7.938 14.770 1.00 84.12 96 PHE A C 1
ATOM 778 O O . PHE A 1 96 ? -4.828 8.381 15.754 1.00 84.12 96 PHE A O 1
ATOM 785 N N . LEU A 1 97 ? -4.651 6.863 14.091 1.00 79.06 97 LEU A N 1
ATOM 786 C CA . LEU A 1 97 ? -5.848 6.094 14.429 1.00 79.06 97 LEU A CA 1
ATOM 787 C C . LEU A 1 97 ? -5.728 5.397 15.791 1.00 79.06 97 LEU A C 1
ATOM 789 O O . LEU A 1 97 ? -6.668 5.476 16.566 1.00 79.06 97 LEU A O 1
ATOM 793 N N . ILE A 1 98 ? -4.581 4.779 16.101 1.00 77.94 98 ILE A N 1
ATOM 794 C CA . ILE A 1 98 ? -4.337 4.128 17.404 1.00 77.94 98 ILE A CA 1
ATOM 795 C C . ILE A 1 98 ? -4.250 5.131 18.559 1.00 77.94 98 ILE A C 1
ATOM 797 O O . ILE A 1 98 ? -4.647 4.823 19.673 1.00 77.94 98 ILE A O 1
ATOM 801 N N . PHE A 1 99 ? -3.663 6.309 18.343 1.00 80.75 99 PHE A N 1
ATOM 802 C CA . PHE A 1 99 ? -3.499 7.283 19.426 1.00 80.75 99 PHE A CA 1
ATOM 803 C C . PHE A 1 99 ? -4.761 8.109 19.689 1.00 80.75 99 PHE A C 1
ATOM 805 O O . PHE A 1 99 ? -4.902 8.646 20.785 1.00 80.75 99 PHE A O 1
ATOM 812 N N . ASN A 1 100 ? -5.654 8.244 18.705 1.00 69.31 100 ASN A N 1
ATOM 813 C CA . ASN A 1 100 ? -6.908 8.989 18.857 1.00 69.31 100 ASN A CA 1
ATOM 814 C C . ASN A 1 100 ? -8.126 8.097 19.157 1.00 69.31 100 ASN A C 1
AT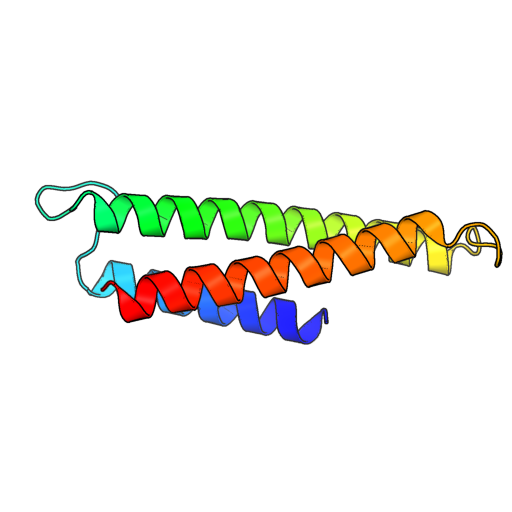OM 816 O O . ASN A 1 100 ? -9.212 8.647 19.349 1.00 69.31 100 ASN A O 1
ATOM 820 N N . TYR A 1 101 ? -7.976 6.768 19.187 1.00 60.19 101 TYR A N 1
ATOM 821 C CA . TYR A 1 101 ? -9.060 5.811 19.428 1.00 60.19 101 TYR A CA 1
ATOM 822 C C . TYR A 1 101 ? -8.602 4.667 20.332 1.00 60.19 101 TYR A C 1
ATOM 824 O O . TYR A 1 101 ? -9.295 4.410 21.341 1.00 60.19 101 TYR A O 1
#

Nearest PDB structures (foldseek):
  8q1b-assembly1_c  TM=8.033E-01  e=6.065E-01  Schizosaccharomyces pombe

Sequence (101 aa):
TLILAVIFIILQLNGFKQIINQGYYFTGPESSISTSFIYILVVLHLAHLLSGIIVLVVVLVNSLNRKYSINKTLGFDLAEMFWHFLGFLWLFLFSFLIFNY

pLDDT: mean 76.6, std 11.11, range [44.75, 90.0]

Foldseek 3Di:
DVVVLVVVVVVLVVVVVVCVVVVQDCDDPPDDPLSVVVVCVSVVLVVLSVVLVVLVVVLVVCVVVVVDDPPPCVSVVVSVVSVVVSVVVVVVVVVVSVVVD

Secondary structure (DSSP, 8-state):
-HHHHHHHHHHHHHHHHHHHHTT--SSSTT--HHHHHHHHHHHHHHHHHHHHHHHHHHHHHHHHTT---TT-THHHHHHHHHHHHHHHHHHHHHHHHHHH-

Radius of gyration: 17.23 Å; Cα contacts (8 Å, |Δi|>4): 35; chains: 1; bounding box: 49×19×42 Å

Solvent-accessible surface area (backbone atoms only — not comparable to full-atom values): 5714 Å² total; per-residue (Å²): 109,68,71,60,50,55,51,48,52,53,52,50,53,50,52,50,50,50,42,50,74,70,58,53,35,80,72,59,99,71,41,48,77,68,49,37,51,52,51,52,51,53,52,52,48,51,53,52,51,53,52,46,51,52,50,49,50,54,46,48,54,43,47,75,68,61,72,53,50,97,89,53,49,62,66,52,55,52,44,51,52,52,50,51,51,54,52,54,52,45,55,53,51,51,50,51,52,63,76,76,103

Mean predicted aligned error: 8.24 Å